Protein AF-A0A3P3D3P9-F1 (afdb_monomer_lite)

Secondary structure (DSSP, 8-state):
---PPPHHHHHHHHHHHHHHHHT-TT--HHHHHHHHHHHHHHHHHHHHHHHHHHT--HHHHHHHHHHHHHHHHHHHHHHHH-HHHHHHHHHHHT--

Radius of gyration: 14.78 Å; chains: 1; bounding box: 48×25×35 Å

Foldseek 3Di:
DDDDPDPLLVVLLVVLLVVVVVVCPPDDPVLSVVLSVQLQVQLVPCLVVQCVVVVHDSSVSSSVRSNVSSVVSVLVVCCVVPVPVSVVVVVVVPDD

Structure (mmCIF, N/CA/C/O backbone):
data_AF-A0A3P3D3P9-F1
#
_entry.id   AF-A0A3P3D3P9-F1
#
loop_
_atom_site.group_PDB
_atom_site.id
_atom_site.type_symbol
_atom_site.label_atom_id
_atom_site.label_alt_id
_atom_site.label_comp_id
_atom_site.label_asym_id
_atom_site.label_entity_id
_atom_site.label_seq_id
_atom_site.pdbx_PDB_ins_code
_atom_site.Cartn_x
_atom_site.Cartn_y
_atom_site.Cartn_z
_atom_site.occupancy
_atom_site.B_iso_or_equiv
_atom_site.auth_seq_id
_atom_site.auth_comp_id
_atom_site.auth_asym_id
_atom_site.auth_atom_id
_atom_site.pdbx_PDB_model_num
ATOM 1 N N . MET A 1 1 ? 23.325 -5.104 -8.209 1.00 38.25 1 MET A N 1
ATOM 2 C CA . MET A 1 1 ? 23.532 -3.652 -8.036 1.00 38.25 1 MET A CA 1
ATOM 3 C C . MET A 1 1 ? 22.157 -3.036 -7.937 1.00 38.25 1 MET A C 1
ATOM 5 O O . MET A 1 1 ? 21.305 -3.392 -8.733 1.00 38.25 1 MET A O 1
ATOM 9 N N . THR A 1 2 ? 21.907 -2.250 -6.896 1.00 46.53 2 THR A N 1
ATOM 10 C CA . THR A 1 2 ? 20.635 -1.563 -6.657 1.00 46.53 2 THR A CA 1
ATOM 11 C C . THR A 1 2 ? 20.387 -0.555 -7.773 1.00 46.53 2 THR A C 1
ATOM 13 O O . THR A 1 2 ? 20.836 0.586 -7.670 1.00 46.53 2 THR A O 1
ATOM 16 N N . ASP A 1 3 ? 19.701 -0.976 -8.834 1.00 56.00 3 ASP A N 1
ATOM 17 C CA . ASP A 1 3 ? 19.093 -0.029 -9.758 1.00 56.00 3 ASP A CA 1
ATOM 18 C C . ASP A 1 3 ? 18.020 0.720 -8.974 1.00 56.00 3 ASP A C 1
ATOM 20 O O . ASP A 1 3 ? 17.016 0.157 -8.528 1.00 56.00 3 ASP A O 1
ATOM 24 N N . PHE A 1 4 ? 18.286 2.000 -8.728 1.00 62.88 4 PHE A N 1
ATOM 25 C CA . PHE A 1 4 ? 17.283 2.918 -8.219 1.00 62.88 4 PHE A CA 1
ATOM 26 C C . PHE A 1 4 ? 16.061 2.812 -9.139 1.00 62.88 4 PHE A C 1
ATOM 28 O O . PHE A 1 4 ? 16.187 2.981 -10.353 1.00 62.88 4 PHE A O 1
ATOM 35 N N . LYS A 1 5 ? 14.888 2.489 -8.575 1.00 78.69 5 LYS A N 1
ATOM 36 C CA . LYS A 1 5 ? 13.639 2.397 -9.345 1.00 78.69 5 LYS A CA 1
ATOM 37 C C . LYS A 1 5 ? 13.454 3.673 -10.171 1.00 78.69 5 LYS A C 1
ATOM 39 O O . LYS A 1 5 ? 13.785 4.763 -9.698 1.00 78.69 5 LYS A O 1
ATOM 44 N N . SER A 1 6 ? 12.930 3.526 -11.388 1.00 83.69 6 SER A N 1
ATOM 45 C CA . SER A 1 6 ? 12.754 4.645 -12.316 1.00 83.69 6 SER A CA 1
ATOM 46 C C . SER A 1 6 ? 11.919 5.774 -11.704 1.00 83.69 6 SER A C 1
ATOM 48 O O . SER A 1 6 ? 11.119 5.562 -10.789 1.00 83.69 6 SER A O 1
ATOM 50 N N . LEU A 1 7 ? 12.074 6.991 -12.228 1.00 85.56 7 LEU A N 1
ATOM 51 C CA . LEU A 1 7 ? 11.274 8.135 -11.786 1.00 85.56 7 LEU A CA 1
ATOM 52 C C . LEU A 1 7 ? 9.765 7.845 -11.904 1.00 85.56 7 LEU A C 1
ATOM 54 O O . LEU A 1 7 ? 9.006 8.166 -10.993 1.00 85.56 7 LEU A O 1
ATOM 58 N N . ASP A 1 8 ? 9.351 7.153 -12.966 1.00 79.00 8 ASP A N 1
ATOM 59 C CA . ASP A 1 8 ? 7.954 6.772 -13.208 1.00 79.00 8 ASP A CA 1
ATOM 60 C C . ASP A 1 8 ? 7.390 5.850 -12.121 1.00 79.00 8 ASP A C 1
ATOM 62 O O . ASP A 1 8 ? 6.233 5.995 -11.724 1.00 79.00 8 ASP A O 1
ATOM 66 N N . PHE A 1 9 ? 8.207 4.931 -11.593 1.00 89.06 9 PHE A N 1
ATOM 67 C CA . PHE A 1 9 ? 7.824 4.093 -10.456 1.00 89.06 9 PHE A CA 1
ATOM 68 C C . PHE A 1 9 ? 7.488 4.963 -9.242 1.00 89.06 9 PHE A C 1
ATOM 70 O O . PHE A 1 9 ? 6.429 4.809 -8.634 1.00 89.06 9 PHE A O 1
ATOM 77 N N . TRP A 1 10 ? 8.364 5.911 -8.910 1.00 86.69 10 TRP A N 1
ATOM 78 C CA . TRP A 1 10 ? 8.172 6.776 -7.748 1.00 86.69 10 TRP A CA 1
ATOM 79 C C . TRP A 1 10 ? 7.001 7.738 -7.917 1.00 86.69 10 TRP A C 1
ATOM 81 O O . TRP A 1 10 ? 6.262 7.956 -6.958 1.00 86.69 10 TRP A O 1
ATOM 91 N N . ILE A 1 11 ? 6.784 8.259 -9.127 1.00 86.19 11 ILE A N 1
ATOM 92 C CA . ILE A 1 11 ? 5.602 9.067 -9.449 1.00 86.19 11 ILE A CA 1
ATOM 93 C C . ILE A 1 11 ? 4.329 8.245 -9.223 1.00 86.19 11 ILE A C 1
ATOM 95 O O . ILE A 1 11 ? 3.405 8.724 -8.568 1.00 86.19 11 ILE A O 1
ATOM 99 N N . ALA A 1 12 ? 4.285 6.999 -9.701 1.00 83.06 12 ALA A N 1
ATOM 100 C CA . ALA A 1 12 ? 3.119 6.135 -9.540 1.00 83.06 12 ALA A CA 1
ATOM 101 C C . ALA A 1 12 ? 2.816 5.836 -8.060 1.00 83.06 12 ALA A C 1
ATOM 103 O O . ALA A 1 12 ? 1.671 5.986 -7.624 1.00 83.06 12 ALA A O 1
ATOM 104 N N . VAL A 1 13 ? 3.842 5.496 -7.270 1.00 85.31 13 VAL A N 1
ATOM 105 C CA . VAL A 1 13 ? 3.722 5.307 -5.814 1.00 85.31 13 VAL A CA 1
ATOM 106 C C . VAL A 1 13 ? 3.218 6.593 -5.149 1.00 85.31 13 VAL A C 1
ATOM 108 O O . VAL A 1 13 ? 2.247 6.557 -4.398 1.00 85.31 13 V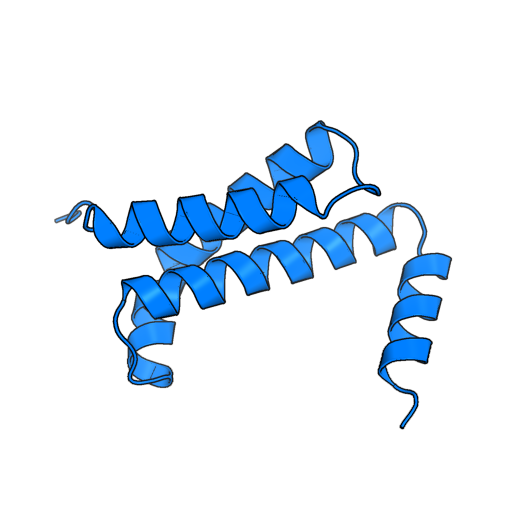AL A O 1
ATOM 111 N N . ALA A 1 14 ? 3.815 7.748 -5.452 1.00 85.19 14 ALA A N 1
ATOM 112 C CA . ALA A 1 14 ? 3.436 9.023 -4.844 1.00 85.19 14 ALA A CA 1
ATOM 113 C C . ALA A 1 14 ? 1.983 9.421 -5.158 1.00 85.19 14 ALA A C 1
ATOM 115 O O . ALA A 1 14 ? 1.238 9.801 -4.253 1.00 85.19 14 ALA A O 1
ATOM 116 N N . VAL A 1 15 ? 1.549 9.289 -6.416 1.00 85.25 15 VAL A N 1
ATOM 117 C CA . VAL A 1 15 ? 0.166 9.572 -6.834 1.00 85.25 15 VAL A CA 1
ATOM 118 C C . VAL A 1 15 ? -0.820 8.644 -6.121 1.00 85.25 15 VAL A C 1
ATOM 120 O O . VAL A 1 15 ? -1.830 9.115 -5.592 1.00 85.25 15 VAL A O 1
ATOM 123 N N . ALA A 1 16 ? -0.512 7.346 -6.044 1.00 81.88 16 ALA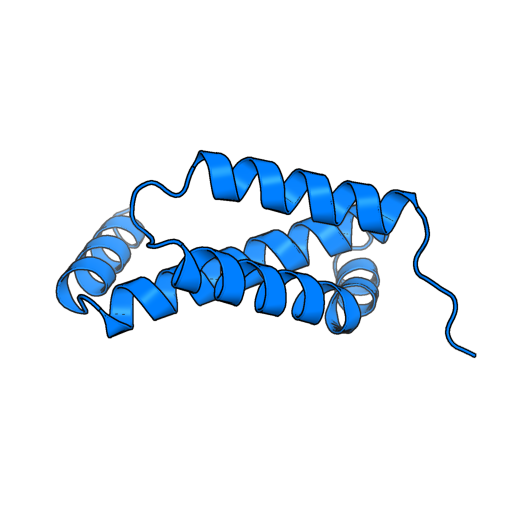 A N 1
ATOM 124 C CA . ALA A 1 16 ? -1.333 6.368 -5.334 1.00 81.88 16 ALA A CA 1
ATOM 125 C C . ALA A 1 16 ? -1.517 6.738 -3.851 1.00 81.88 16 ALA A C 1
ATOM 127 O O . ALA A 1 16 ? -2.639 6.729 -3.335 1.00 81.88 16 ALA A O 1
ATOM 128 N N . LEU A 1 17 ? -0.430 7.128 -3.180 1.00 84.56 17 LEU A N 1
ATOM 129 C CA . LEU A 1 17 ? -0.465 7.553 -1.782 1.00 84.56 17 LEU A CA 1
ATOM 130 C C . LEU A 1 17 ? -1.274 8.846 -1.587 1.00 84.56 17 LEU A C 1
ATOM 132 O O . LEU A 1 17 ? -2.094 8.917 -0.671 1.00 84.56 17 LEU A O 1
ATOM 136 N N . LEU A 1 18 ? -1.118 9.850 -2.459 1.00 83.00 18 LEU A N 1
ATOM 137 C CA . LEU A 1 18 ? -1.844 11.126 -2.360 1.00 83.00 18 LEU A CA 1
ATOM 138 C C . LEU A 1 18 ? -3.366 10.956 -2.456 1.00 83.00 18 LEU A C 1
ATOM 140 O O . LEU A 1 18 ? -4.106 11.525 -1.648 1.00 83.00 18 LEU A O 1
ATOM 144 N N . VAL A 1 19 ? -3.843 10.147 -3.408 1.00 78.75 19 VAL A N 1
ATOM 145 C CA . VAL A 1 19 ? -5.279 9.846 -3.562 1.00 78.75 19 VAL A CA 1
ATOM 146 C C . VAL A 1 19 ? -5.844 9.213 -2.284 1.00 78.75 19 VAL A C 1
ATOM 148 O O . VAL A 1 19 ? -6.968 9.515 -1.868 1.00 78.75 19 VAL A O 1
ATOM 151 N N . LYS A 1 20 ? -5.053 8.370 -1.613 1.00 74.62 20 LYS A N 1
ATOM 152 C CA . LYS A 1 20 ? -5.466 7.674 -0.391 1.00 74.62 20 LYS A CA 1
ATOM 153 C C . LYS A 1 20 ? -5.430 8.533 0.861 1.00 74.62 20 LYS A C 1
ATOM 155 O O . LYS A 1 20 ? -6.367 8.440 1.655 1.00 74.62 20 LYS A O 1
ATOM 160 N N . ILE A 1 21 ? -4.423 9.392 1.026 1.00 76.00 21 ILE A N 1
ATOM 161 C CA . ILE A 1 21 ? -4.369 10.350 2.142 1.00 76.00 21 ILE A CA 1
ATOM 162 C C . ILE A 1 21 ? -5.605 11.254 2.101 1.00 76.00 21 ILE A C 1
ATOM 164 O O . ILE A 1 21 ? -6.300 11.394 3.105 1.00 76.00 21 ILE A O 1
ATOM 168 N N . LYS A 1 22 ? -5.943 11.797 0.923 1.00 74.69 22 LYS A N 1
ATOM 169 C CA . LYS A 1 22 ? -7.105 12.685 0.749 1.00 74.69 22 LYS A C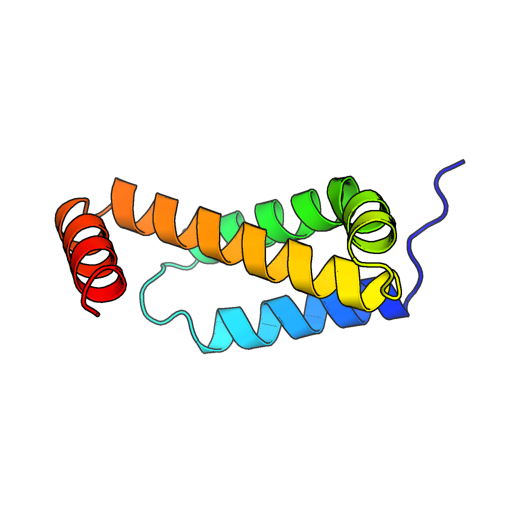A 1
ATOM 170 C C . LYS A 1 22 ? -8.443 12.014 1.085 1.00 74.69 22 LYS A C 1
ATOM 172 O O . LYS A 1 22 ? -9.404 12.697 1.424 1.00 74.69 22 LYS A O 1
ATOM 177 N N . THR A 1 23 ? -8.514 10.689 1.002 1.00 67.69 23 THR A N 1
ATOM 178 C CA . THR A 1 23 ? -9.726 9.901 1.272 1.00 67.69 23 THR A CA 1
ATOM 179 C C . THR A 1 23 ? -9.707 9.220 2.649 1.00 67.69 23 THR A C 1
ATOM 181 O O . THR A 1 23 ? -10.579 8.408 2.949 1.00 67.69 23 THR A O 1
ATOM 184 N N . SER A 1 24 ? -8.729 9.527 3.510 1.00 64.38 24 SER A N 1
ATOM 185 C CA . SER A 1 24 ? -8.560 8.904 4.829 1.00 64.38 24 SER A CA 1
ATOM 186 C C . SER A 1 24 ? -9.052 9.802 5.968 1.00 64.38 24 SER A C 1
ATOM 188 O O . SER A 1 24 ? -8.261 10.370 6.711 1.00 64.38 24 SER A O 1
ATOM 190 N N . SER A 1 25 ? -10.370 9.950 6.123 1.00 67.75 25 SER A N 1
ATOM 191 C CA . SER A 1 25 ? -10.958 10.770 7.200 1.00 67.75 25 SER A CA 1
ATOM 192 C C . SER A 1 25 ? -10.983 10.087 8.577 1.00 67.75 25 SER A C 1
ATOM 194 O O . SER A 1 25 ? -11.331 10.725 9.565 1.00 67.75 25 SER A O 1
ATOM 196 N N . GLN A 1 26 ? -10.638 8.797 8.651 1.00 67.69 26 GLN A N 1
ATOM 197 C CA . GLN A 1 26 ? -10.827 7.952 9.840 1.00 67.69 26 GLN A CA 1
ATOM 198 C C . GLN A 1 26 ? -9.526 7.599 10.582 1.00 67.69 26 GLN A C 1
ATOM 200 O O . GLN A 1 26 ? -9.585 6.932 11.611 1.00 67.69 26 GLN A O 1
ATOM 205 N N . LEU A 1 27 ? -8.358 8.015 10.078 1.00 73.38 27 LEU A N 1
ATOM 206 C CA . LEU A 1 27 ? -7.056 7.691 10.671 1.00 73.38 27 LEU A CA 1
ATOM 207 C C . LEU A 1 27 ? -6.363 8.939 11.229 1.00 73.38 27 LEU A C 1
ATOM 209 O O . LEU A 1 27 ? -6.350 9.992 10.596 1.00 73.38 27 LEU A O 1
ATOM 213 N N . GLY A 1 28 ? -5.731 8.799 12.394 1.00 80.50 28 GLY A N 1
ATOM 214 C CA . GLY A 1 28 ? -4.848 9.816 12.963 1.00 80.50 28 GLY A CA 1
ATOM 215 C C . GLY A 1 28 ? -3.510 9.919 12.218 1.00 80.50 28 GLY A C 1
ATOM 216 O O . GLY A 1 28 ? -3.108 9.009 11.493 1.00 80.50 28 GLY A O 1
ATOM 217 N N . ALA A 1 29 ? -2.772 11.012 12.437 1.00 81.75 29 ALA A N 1
ATOM 218 C CA . ALA A 1 29 ? -1.529 11.311 11.713 1.00 81.75 29 ALA A CA 1
ATOM 219 C C . ALA A 1 29 ? -0.489 10.170 11.757 1.00 81.75 29 ALA A C 1
ATOM 221 O O . ALA A 1 29 ? 0.101 9.828 10.735 1.00 81.75 29 ALA A O 1
ATOM 222 N N . TRP A 1 30 ? -0.310 9.525 12.913 1.00 82.06 30 TRP A N 1
ATOM 223 C CA . TRP A 1 30 ? 0.628 8.405 13.058 1.00 82.06 30 TRP A CA 1
ATOM 224 C C . TRP A 1 30 ? 0.223 7.167 12.260 1.00 82.06 30 TRP A C 1
ATOM 226 O O . TRP A 1 30 ? 1.064 6.528 11.639 1.00 82.06 30 TRP A O 1
ATOM 236 N N . GLN A 1 31 ? -1.071 6.863 12.221 1.00 81.44 31 GLN A N 1
ATOM 237 C CA . GLN A 1 31 ? -1.620 5.739 11.461 1.00 81.44 31 GLN A CA 1
ATOM 238 C C . GLN A 1 31 ? -1.460 5.961 9.954 1.00 81.44 31 GLN A C 1
ATOM 240 O O . GLN A 1 31 ? -1.143 5.026 9.215 1.00 81.44 31 GLN A O 1
ATOM 245 N N . VAL A 1 32 ? -1.608 7.211 9.506 1.00 81.12 32 VAL A N 1
ATOM 246 C CA . VAL A 1 32 ? -1.294 7.606 8.130 1.00 81.12 32 VAL A CA 1
ATOM 247 C C . VAL A 1 32 ? 0.193 7.383 7.844 1.00 81.12 32 VAL A C 1
ATOM 249 O O . VAL A 1 32 ? 0.527 6.704 6.886 1.00 81.12 32 VAL A O 1
ATOM 252 N N . ILE A 1 33 ? 1.107 7.842 8.699 1.00 84.69 33 ILE A N 1
ATOM 253 C CA . ILE A 1 33 ? 2.549 7.629 8.478 1.00 84.69 33 ILE A CA 1
ATOM 254 C C . ILE A 1 33 ? 2.895 6.131 8.395 1.00 84.69 33 ILE A C 1
ATOM 256 O O . ILE A 1 33 ? 3.596 5.714 7.473 1.00 84.69 33 ILE A O 1
ATOM 260 N N . THR A 1 34 ? 2.375 5.302 9.306 1.00 84.00 34 THR A N 1
ATOM 261 C CA . THR A 1 34 ? 2.629 3.852 9.289 1.00 84.00 34 THR A CA 1
ATOM 262 C C . THR A 1 34 ? 2.104 3.195 8.012 1.00 84.00 34 THR A C 1
ATOM 264 O O . THR A 1 34 ? 2.807 2.383 7.412 1.00 84.00 34 THR A O 1
ATOM 267 N N . THR A 1 35 ? 0.900 3.559 7.560 1.00 85.25 35 THR A N 1
ATOM 268 C CA . THR A 1 35 ? 0.329 3.027 6.310 1.00 85.25 35 THR A CA 1
ATOM 269 C C . THR A 1 35 ? 1.157 3.421 5.088 1.00 85.25 35 THR A C 1
ATOM 271 O O . THR A 1 35 ? 1.388 2.572 4.229 1.00 85.25 35 THR A O 1
ATOM 274 N N . LEU A 1 36 ? 1.685 4.651 5.036 1.00 85.56 36 LEU A N 1
ATOM 275 C CA . LEU A 1 36 ? 2.585 5.088 3.963 1.00 85.56 36 LEU A CA 1
ATOM 276 C C . LEU A 1 36 ? 3.881 4.267 3.928 1.00 85.56 36 LEU A C 1
ATOM 278 O O . LEU A 1 36 ? 4.271 3.793 2.863 1.00 85.56 36 LEU A O 1
ATOM 282 N N . LEU A 1 37 ? 4.529 4.058 5.080 1.00 88.12 37 LEU A N 1
ATOM 283 C CA . LEU A 1 37 ? 5.776 3.286 5.157 1.00 88.12 37 LEU A CA 1
ATOM 284 C C . LEU A 1 37 ? 5.579 1.836 4.704 1.00 88.12 37 LEU A C 1
ATOM 286 O O . LEU A 1 37 ? 6.370 1.326 3.910 1.00 88.12 37 LEU A O 1
ATOM 290 N N . VAL A 1 38 ? 4.504 1.189 5.162 1.00 89.62 38 VAL A N 1
ATOM 291 C CA . VAL A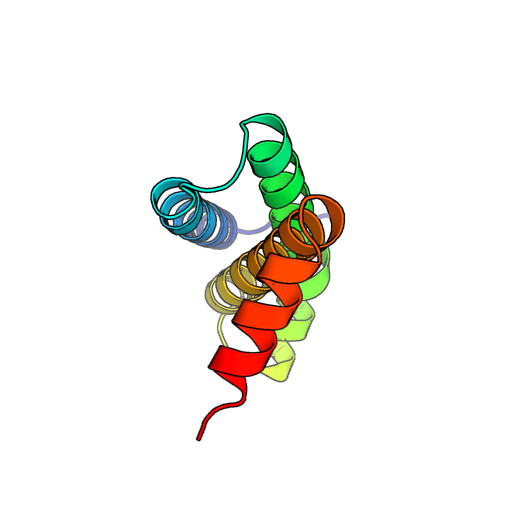 1 38 ? 4.164 -0.184 4.759 1.00 89.62 38 VAL A CA 1
ATOM 292 C C . VAL A 1 38 ? 3.869 -0.255 3.260 1.00 89.62 38 VAL A C 1
ATOM 294 O O . VAL A 1 38 ? 4.358 -1.157 2.585 1.00 89.62 38 VAL A O 1
ATOM 297 N N . ALA A 1 39 ? 3.126 0.708 2.714 1.00 88.56 39 ALA A N 1
ATOM 298 C CA . ALA A 1 39 ? 2.768 0.731 1.299 1.00 88.56 39 ALA A CA 1
ATOM 299 C C . ALA A 1 39 ? 3.975 0.965 0.373 1.00 88.56 39 ALA A C 1
ATOM 301 O O . ALA A 1 39 ? 4.076 0.330 -0.680 1.00 88.56 39 ALA A O 1
ATOM 302 N N . VAL A 1 40 ? 4.913 1.831 0.771 1.00 89.31 40 VAL A N 1
ATOM 303 C CA . VAL A 1 40 ? 6.181 2.028 0.051 1.00 89.31 40 VAL A CA 1
ATOM 304 C C . VAL A 1 40 ? 7.050 0.774 0.144 1.00 89.31 40 VAL A C 1
ATOM 306 O O . VAL A 1 40 ? 7.546 0.299 -0.877 1.00 89.31 40 VAL A O 1
ATOM 309 N N . GLY A 1 41 ? 7.195 0.195 1.340 1.00 88.81 41 GLY A N 1
ATOM 310 C CA . GLY A 1 41 ? 7.959 -1.037 1.543 1.00 88.81 41 GLY A CA 1
ATOM 311 C C . GLY A 1 41 ? 7.420 -2.207 0.717 1.00 88.81 41 GLY A C 1
ATOM 312 O O . GLY A 1 41 ? 8.188 -2.911 0.064 1.00 88.81 41 GLY A O 1
ATOM 313 N N . ALA A 1 42 ? 6.096 -2.368 0.664 1.00 91.25 42 ALA A N 1
ATOM 314 C CA . ALA A 1 42 ? 5.452 -3.392 -0.150 1.00 91.25 42 ALA A CA 1
ATOM 315 C C . ALA A 1 42 ? 5.735 -3.206 -1.646 1.00 91.25 42 ALA A C 1
ATOM 317 O O . ALA A 1 42 ? 6.040 -4.179 -2.331 1.00 91.25 42 ALA A O 1
ATOM 318 N N . ALA A 1 43 ? 5.691 -1.974 -2.162 1.00 90.62 43 ALA A N 1
ATOM 319 C CA . ALA A 1 43 ? 6.006 -1.712 -3.565 1.00 90.62 43 ALA A CA 1
ATOM 320 C C . ALA A 1 43 ? 7.475 -1.994 -3.903 1.00 90.62 43 ALA A C 1
ATOM 322 O O . ALA A 1 43 ? 7.760 -2.529 -4.973 1.00 90.62 43 ALA A O 1
ATOM 323 N N . LEU A 1 44 ? 8.405 -1.689 -2.993 1.00 90.31 44 LEU A N 1
ATOM 324 C CA . LEU A 1 44 ? 9.829 -1.971 -3.195 1.00 90.31 44 LEU A CA 1
ATOM 325 C C . LEU A 1 44 ? 10.120 -3.467 -3.350 1.00 90.31 44 LEU A C 1
ATOM 327 O O . LEU A 1 44 ? 10.985 -3.828 -4.145 1.00 90.31 44 LEU A O 1
ATOM 331 N N . VAL A 1 45 ? 9.393 -4.319 -2.625 1.00 93.56 45 VAL A N 1
ATOM 332 C CA . VAL A 1 45 ? 9.626 -5.772 -2.605 1.00 93.56 45 VAL A CA 1
ATOM 333 C C . VAL A 1 45 ? 8.731 -6.522 -3.598 1.00 93.56 45 VAL A C 1
ATOM 335 O O . VAL A 1 45 ? 9.154 -7.514 -4.179 1.00 93.56 45 VAL A O 1
ATOM 338 N N . GLY A 1 46 ? 7.493 -6.066 -3.804 1.00 91.19 46 GLY A N 1
ATOM 339 C CA . GLY A 1 46 ? 6.459 -6.829 -4.511 1.00 91.19 46 GLY A CA 1
ATOM 340 C C . GLY A 1 46 ? 6.133 -6.364 -5.930 1.00 91.19 46 GLY A C 1
ATOM 341 O O . GLY A 1 46 ? 5.485 -7.109 -6.661 1.00 91.19 46 GLY A O 1
ATOM 342 N N . ALA A 1 47 ? 6.544 -5.160 -6.347 1.00 93.38 47 ALA A N 1
ATOM 343 C CA . ALA A 1 47 ? 6.106 -4.603 -7.631 1.00 93.38 47 ALA A CA 1
ATOM 344 C C . ALA A 1 47 ? 6.653 -5.351 -8.856 1.00 93.38 47 ALA A C 1
ATOM 346 O O . ALA A 1 47 ? 5.956 -5.431 -9.860 1.00 93.38 47 ALA A O 1
ATOM 347 N N . GLU A 1 48 ? 7.868 -5.905 -8.791 1.00 93.38 48 GLU A N 1
ATOM 348 C CA . GLU A 1 48 ? 8.439 -6.688 -9.902 1.00 93.38 48 GLU A CA 1
ATOM 349 C C . GLU A 1 48 ? 7.678 -7.997 -10.105 1.00 93.38 48 GLU A C 1
ATOM 351 O O . GLU A 1 48 ? 7.221 -8.275 -11.210 1.00 93.38 48 GLU A O 1
ATOM 356 N N . TYR A 1 49 ? 7.443 -8.735 -9.018 1.00 94.62 49 TYR A N 1
ATOM 357 C CA . TYR A 1 49 ? 6.615 -9.938 -9.045 1.00 94.62 49 TYR A CA 1
ATOM 358 C C . TYR A 1 49 ? 5.197 -9.637 -9.550 1.00 94.62 49 TYR A C 1
ATOM 360 O O . TYR A 1 49 ? 4.671 -10.337 -10.409 1.00 94.62 49 TYR A O 1
ATOM 368 N N . ALA A 1 50 ? 4.579 -8.556 -9.067 1.00 93.81 50 ALA A N 1
ATOM 369 C CA . ALA A 1 50 ? 3.259 -8.140 -9.530 1.00 93.81 50 ALA A CA 1
ATOM 370 C C . ALA A 1 50 ? 3.254 -7.752 -11.020 1.00 93.81 50 ALA A C 1
ATOM 372 O O . ALA A 1 50 ? 2.292 -8.054 -11.720 1.00 93.81 50 ALA A O 1
ATOM 373 N N . ALA A 1 51 ? 4.311 -7.107 -11.518 1.00 96.75 51 ALA A N 1
ATOM 374 C CA . ALA A 1 51 ? 4.435 -6.761 -12.932 1.00 96.75 51 ALA A CA 1
ATOM 375 C C . ALA A 1 51 ? 4.477 -8.015 -13.812 1.00 96.75 51 ALA A C 1
ATOM 377 O O . ALA A 1 51 ? 3.778 -8.071 -14.822 1.00 96.75 51 ALA A O 1
ATOM 378 N N . GLU A 1 52 ? 5.236 -9.029 -13.392 1.00 96.62 52 GLU A N 1
ATOM 379 C CA . GLU A 1 52 ? 5.331 -10.317 -14.079 1.00 96.62 52 GLU A CA 1
ATOM 380 C C . GLU A 1 52 ? 3.994 -11.069 -14.066 1.00 96.62 52 GLU A C 1
ATOM 382 O O . GLU A 1 52 ? 3.493 -11.461 -15.117 1.00 96.62 52 GLU A O 1
ATOM 387 N N . VAL A 1 53 ? 3.372 -11.204 -12.892 1.00 96.81 53 VAL A N 1
ATOM 388 C CA . VAL A 1 53 ? 2.114 -11.948 -12.723 1.00 96.81 53 VAL A CA 1
ATOM 389 C C . VAL A 1 53 ? 0.952 -11.295 -13.466 1.00 96.81 53 VAL A C 1
ATOM 391 O O . VAL A 1 53 ? 0.127 -11.990 -14.058 1.00 96.81 53 VAL A O 1
ATOM 394 N N . PHE A 1 54 ? 0.857 -9.965 -13.428 1.00 93.62 54 PHE A N 1
ATOM 395 C CA . PHE A 1 54 ? -0.238 -9.243 -14.075 1.00 93.62 54 PHE A CA 1
ATOM 396 C C . PHE A 1 54 ? 0.047 -8.902 -15.542 1.00 93.62 54 PHE A C 1
ATOM 398 O O . PHE A 1 54 ? -0.868 -8.475 -16.242 1.00 93.62 54 PHE A O 1
ATOM 405 N N . GLY A 1 55 ? 1.286 -9.071 -16.018 1.00 95.38 55 GLY A N 1
ATOM 406 C CA . GLY A 1 55 ? 1.686 -8.693 -17.374 1.00 95.38 55 GLY A CA 1
ATOM 407 C C . GLY A 1 55 ? 1.566 -7.188 -17.638 1.00 95.38 55 GLY A C 1
ATOM 408 O O . GLY A 1 55 ? 1.227 -6.780 -18.748 1.00 95.38 55 GLY A O 1
ATOM 409 N N . VAL A 1 56 ? 1.796 -6.354 -16.617 1.00 94.75 56 VAL A N 1
ATOM 410 C CA . VAL A 1 56 ? 1.639 -4.890 -16.691 1.00 94.75 56 VAL A CA 1
ATOM 411 C C . VAL A 1 56 ? 2.970 -4.166 -16.483 1.00 94.75 56 VAL A C 1
ATOM 413 O O . VAL A 1 56 ? 3.883 -4.715 -15.865 1.00 94.75 56 VAL A O 1
ATOM 416 N N . PRO A 1 57 ? 3.101 -2.903 -16.935 1.00 95.06 57 PRO A N 1
ATOM 417 C CA . PRO A 1 57 ? 4.298 -2.113 -16.673 1.00 95.06 57 PRO A CA 1
ATOM 418 C C . PRO A 1 57 ? 4.595 -1.980 -15.174 1.00 95.06 57 PRO A C 1
ATOM 420 O O . PRO A 1 57 ? 3.680 -1.810 -14.364 1.00 95.06 57 PRO A O 1
ATOM 423 N N . LEU A 1 58 ? 5.881 -1.958 -14.809 1.00 92.44 58 LEU A N 1
ATOM 424 C CA . LEU A 1 58 ? 6.334 -1.904 -13.413 1.00 92.44 58 LEU A CA 1
ATOM 425 C C . LEU A 1 58 ? 5.715 -0.744 -12.615 1.00 92.44 58 LEU A C 1
ATOM 427 O O . LEU A 1 58 ? 5.370 -0.920 -11.452 1.00 92.44 58 LEU A O 1
ATOM 431 N N . ALA A 1 59 ? 5.530 0.427 -13.229 1.00 89.69 59 ALA A N 1
ATOM 432 C CA . ALA A 1 59 ? 4.890 1.570 -12.574 1.00 89.69 59 ALA A CA 1
ATOM 433 C C . ALA A 1 59 ? 3.411 1.300 -12.225 1.00 89.69 59 ALA A C 1
ATOM 435 O O . ALA A 1 59 ? 2.945 1.673 -11.149 1.00 89.69 59 ALA A O 1
ATOM 436 N N . VAL A 1 60 ? 2.683 0.595 -13.099 1.00 90.56 60 VAL A N 1
ATOM 437 C CA . VAL A 1 60 ? 1.290 0.188 -12.851 1.00 90.56 60 VAL A CA 1
ATOM 438 C C . VAL A 1 60 ? 1.243 -0.861 -11.743 1.00 90.56 60 VAL A C 1
ATOM 440 O O . VAL A 1 60 ? 0.459 -0.731 -10.804 1.00 90.56 60 VAL A O 1
ATOM 443 N N . ALA A 1 61 ? 2.124 -1.861 -11.803 1.00 93.50 61 ALA A N 1
ATOM 444 C CA . ALA A 1 61 ? 2.240 -2.879 -10.763 1.00 93.50 61 ALA A CA 1
ATOM 445 C C . ALA A 1 61 ? 2.575 -2.270 -9.393 1.00 93.50 61 ALA A C 1
ATOM 447 O O . ALA A 1 61 ? 1.961 -2.626 -8.388 1.00 93.50 61 ALA A O 1
ATOM 448 N N . ALA A 1 62 ? 3.490 -1.299 -9.353 1.00 91.12 62 ALA A N 1
ATOM 449 C CA . ALA A 1 62 ? 3.839 -0.566 -8.143 1.00 91.12 62 ALA A CA 1
ATOM 450 C C . ALA A 1 62 ? 2.627 0.150 -7.542 1.00 91.12 62 ALA A C 1
ATOM 452 O O . ALA A 1 62 ? 2.362 -0.007 -6.353 1.00 91.12 62 ALA A O 1
ATOM 453 N N . ALA A 1 63 ? 1.844 0.857 -8.364 1.00 90.06 63 ALA A N 1
ATOM 454 C CA . ALA A 1 63 ? 0.617 1.506 -7.913 1.00 90.06 63 ALA A CA 1
ATOM 455 C C . ALA A 1 63 ? -0.388 0.498 -7.328 1.00 90.06 63 ALA A C 1
ATOM 457 O O . ALA A 1 63 ? -0.930 0.733 -6.248 1.00 90.06 63 ALA A O 1
ATOM 458 N N . ILE A 1 64 ? -0.600 -0.645 -7.990 1.00 90.88 64 ILE A N 1
ATOM 459 C CA . ILE A 1 64 ? -1.494 -1.709 -7.503 1.00 90.88 64 ILE A CA 1
ATOM 460 C C . ILE A 1 64 ? -1.027 -2.227 -6.139 1.00 90.88 64 ILE A C 1
ATOM 462 O O . ILE A 1 64 ? -1.823 -2.301 -5.199 1.00 90.88 64 ILE A O 1
ATOM 466 N N . VAL A 1 65 ? 0.261 -2.553 -6.008 1.00 93.88 65 VAL A N 1
ATOM 467 C CA . VAL A 1 65 ? 0.827 -3.099 -4.767 1.00 93.88 65 VAL A CA 1
ATOM 468 C C . VAL A 1 65 ? 0.753 -2.075 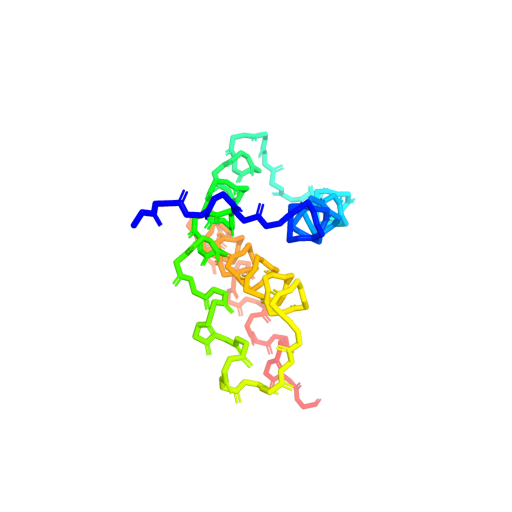-3.636 1.00 93.88 65 VAL A C 1
ATOM 470 O O . VAL A 1 65 ? 0.291 -2.412 -2.547 1.00 93.88 65 VAL A O 1
ATOM 473 N N . THR A 1 66 ? 1.129 -0.819 -3.894 1.00 92.31 66 THR A N 1
ATOM 474 C CA . THR A 1 66 ? 1.030 0.284 -2.926 1.00 92.31 66 THR A CA 1
ATOM 475 C C . THR A 1 66 ? -0.398 0.445 -2.413 1.00 92.31 66 THR A C 1
ATOM 477 O O . THR A 1 66 ? -0.614 0.463 -1.201 1.00 92.31 66 THR A O 1
ATOM 480 N N . LEU A 1 67 ? -1.385 0.530 -3.312 1.00 89.81 67 LEU A N 1
ATOM 481 C CA . LEU A 1 67 ? -2.792 0.711 -2.939 1.00 89.81 67 LEU A CA 1
ATOM 482 C C . LEU A 1 67 ? -3.342 -0.487 -2.160 1.00 89.81 67 LEU A C 1
ATOM 484 O O . LEU A 1 67 ? -4.139 -0.311 -1.238 1.00 89.81 67 LEU A O 1
ATOM 488 N N . THR A 1 68 ? -2.909 -1.696 -2.514 1.00 91.69 68 THR A N 1
ATOM 489 C CA . THR A 1 68 ? -3.327 -2.927 -1.837 1.00 91.69 68 THR A CA 1
ATOM 490 C C . THR A 1 68 ? -2.758 -2.995 -0.423 1.00 91.69 68 THR A C 1
ATOM 492 O O . THR A 1 68 ? -3.504 -3.196 0.533 1.00 91.69 68 THR A O 1
ATOM 495 N N . ALA A 1 69 ? -1.451 -2.776 -0.271 1.00 90.62 69 ALA A N 1
ATOM 496 C CA . ALA A 1 69 ? -0.782 -2.790 1.026 1.00 90.62 69 ALA A CA 1
ATOM 497 C C . ALA A 1 69 ? -1.315 -1.697 1.965 1.00 90.62 69 ALA A C 1
ATOM 499 O O . ALA A 1 69 ? -1.559 -1.962 3.142 1.00 90.62 69 ALA A O 1
ATOM 500 N N . GLU A 1 70 ? -1.563 -0.492 1.442 1.00 88.25 70 GLU A N 1
ATOM 501 C CA . GLU A 1 70 ? -2.222 0.583 2.189 1.00 88.25 70 GLU A CA 1
ATOM 502 C C . GLU A 1 70 ? -3.613 0.159 2.667 1.00 88.25 70 GLU A C 1
ATOM 504 O O . GLU A 1 70 ? -3.919 0.298 3.850 1.00 88.25 70 GLU A O 1
ATOM 509 N N . GLY A 1 71 ? -4.436 -0.404 1.775 1.00 85.81 71 GLY A N 1
ATOM 510 C CA . GLY A 1 71 ? -5.788 -0.850 2.105 1.00 85.81 71 GLY A CA 1
ATOM 511 C C . GLY A 1 71 ? -5.810 -1.929 3.189 1.00 85.81 71 GLY A C 1
ATOM 512 O O . GLY A 1 71 ? -6.591 -1.829 4.137 1.00 85.81 71 GLY A O 1
ATOM 513 N N . VAL A 1 72 ? -4.916 -2.919 3.094 1.00 88.50 72 VAL A N 1
ATOM 514 C CA . VAL A 1 72 ? -4.754 -3.968 4.114 1.00 88.50 72 VAL A CA 1
ATOM 515 C C . VAL A 1 72 ? -4.331 -3.359 5.448 1.00 88.50 72 VAL A C 1
ATOM 517 O O . VAL A 1 72 ? -4.944 -3.647 6.474 1.00 88.50 72 VAL A O 1
ATOM 520 N N . MET A 1 73 ? -3.332 -2.473 5.452 1.00 89.12 73 MET A N 1
ATOM 521 C CA . MET A 1 73 ? -2.853 -1.848 6.684 1.00 89.12 73 MET A CA 1
ATOM 522 C C . MET A 1 73 ? -3.921 -0.951 7.324 1.00 89.12 73 MET A C 1
ATOM 524 O O . MET A 1 73 ? -4.108 -0.989 8.538 1.00 89.12 73 MET A O 1
ATOM 528 N N . ARG A 1 74 ? -4.680 -0.190 6.529 1.00 84.06 74 ARG A N 1
ATOM 529 C CA . ARG A 1 74 ? -5.818 0.597 7.022 1.00 84.06 74 ARG A CA 1
ATOM 530 C C . ARG A 1 74 ? -6.870 -0.301 7.660 1.00 84.06 74 ARG A C 1
ATOM 532 O O . ARG A 1 74 ? -7.336 0.002 8.755 1.00 84.06 74 ARG A O 1
ATOM 539 N N . TRP A 1 75 ? -7.230 -1.400 7.000 1.00 83.94 75 TRP A N 1
ATOM 540 C CA . TRP A 1 75 ? -8.197 -2.349 7.542 1.00 83.94 75 TRP A CA 1
ATOM 541 C C . TRP A 1 75 ? -7.712 -2.955 8.864 1.00 83.94 75 TRP A C 1
ATOM 543 O O . TRP A 1 75 ? -8.478 -3.007 9.824 1.00 83.94 75 TRP A O 1
ATOM 553 N N . LEU A 1 76 ? -6.426 -3.315 8.956 1.00 86.56 76 LEU A N 1
ATOM 554 C CA . LEU A 1 76 ? -5.803 -3.788 10.195 1.00 86.56 76 LEU A CA 1
ATOM 555 C C . LEU A 1 76 ? -5.857 -2.738 11.310 1.00 86.56 76 LEU A C 1
ATOM 557 O O . LEU A 1 76 ? -6.234 -3.061 12.430 1.00 86.56 76 LEU A O 1
ATOM 561 N N . LEU A 1 77 ? -5.526 -1.478 11.019 1.00 85.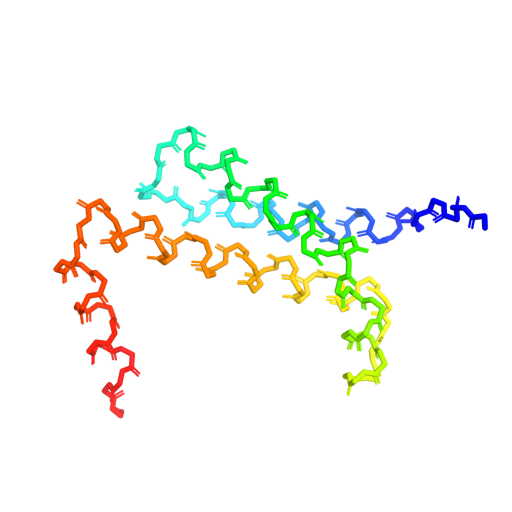25 77 LEU A N 1
ATOM 562 C CA . LEU A 1 77 ? -5.572 -0.402 12.015 1.00 85.25 77 LEU A CA 1
ATOM 563 C C . LEU A 1 77 ? -6.997 -0.132 12.506 1.00 85.25 77 LEU A C 1
ATOM 565 O O . LEU A 1 77 ? -7.199 0.067 13.702 1.00 85.25 77 LEU A O 1
ATOM 569 N N . ILE A 1 78 ? -7.987 -0.167 11.610 1.00 83.31 78 ILE A N 1
ATOM 570 C CA . ILE A 1 78 ? -9.401 -0.080 11.993 1.00 83.31 78 ILE A CA 1
ATOM 571 C C . ILE A 1 78 ? -9.768 -1.263 12.890 1.00 83.31 78 ILE A C 1
ATOM 573 O O . ILE A 1 78 ? -10.341 -1.053 13.951 1.00 83.31 78 ILE A O 1
ATOM 577 N N . ALA A 1 79 ? -9.400 -2.488 12.509 1.00 84.19 79 ALA A N 1
ATOM 578 C CA . ALA A 1 79 ? -9.709 -3.687 13.281 1.00 84.19 79 ALA A CA 1
ATOM 579 C C . ALA A 1 79 ? -9.072 -3.683 14.679 1.00 84.19 79 ALA A C 1
ATOM 581 O O . ALA A 1 79 ? -9.696 -4.154 15.625 1.00 84.19 79 ALA A O 1
ATOM 582 N N . VAL A 1 80 ? -7.859 -3.142 14.822 1.00 84.44 80 VAL A N 1
ATOM 583 C CA . VAL A 1 80 ? -7.169 -3.021 16.116 1.00 84.44 80 VAL A CA 1
ATOM 584 C C . VAL A 1 80 ? -7.805 -1.945 17.000 1.00 84.44 80 VAL A C 1
ATOM 586 O O . VAL A 1 80 ? -7.935 -2.158 18.203 1.00 84.44 80 VAL A O 1
ATOM 589 N N . ASN A 1 81 ? -8.218 -0.809 16.431 1.00 84.44 81 ASN A N 1
ATOM 590 C CA . ASN A 1 81 ? -8.815 0.285 17.205 1.00 84.44 81 ASN A CA 1
ATOM 591 C C . ASN A 1 81 ? -10.293 0.040 17.550 1.00 84.44 81 ASN A C 1
ATOM 593 O O . ASN A 1 81 ? -10.728 0.353 18.654 1.00 84.44 81 ASN A O 1
ATOM 597 N N . ASP A 1 82 ? -11.069 -0.482 16.598 1.00 84.00 82 ASP A N 1
ATOM 598 C CA . ASP A 1 82 ? -12.497 -0.779 16.726 1.00 84.00 82 ASP A CA 1
ATOM 599 C C . ASP A 1 82 ? -12.852 -2.050 15.920 1.00 84.00 82 ASP A C 1
ATOM 601 O O . ASP A 1 82 ? -13.282 -1.984 14.758 1.00 84.00 82 ASP A O 1
ATOM 605 N N . PRO A 1 83 ? -12.722 -3.237 16.541 1.00 83.94 83 PRO A N 1
ATOM 606 C CA . PRO A 1 83 ? -13.021 -4.516 15.898 1.00 83.94 83 PRO A CA 1
ATOM 607 C C . PRO A 1 83 ? -14.458 -4.603 15.370 1.00 83.94 83 PRO A C 1
ATOM 609 O O . PRO A 1 83 ? -14.731 -5.292 14.383 1.00 83.94 83 PRO A O 1
ATOM 612 N N . SER A 1 84 ? -15.397 -3.895 16.009 1.00 85.88 84 SER A N 1
ATOM 613 C CA . SER A 1 84 ? -16.809 -3.919 15.627 1.00 85.88 84 SER A CA 1
ATOM 614 C C . SER A 1 84 ? -17.039 -3.236 14.277 1.00 85.88 84 SER A C 1
ATOM 616 O O . SER A 1 84 ? -17.824 -3.722 13.455 1.00 85.88 84 SER A O 1
ATOM 618 N N . GLN A 1 85 ? -16.293 -2.162 14.004 1.00 82.25 85 GLN A N 1
ATOM 619 C CA . GLN A 1 85 ? -16.322 -1.449 12.733 1.00 82.25 85 GLN A CA 1
ATOM 620 C C . GLN A 1 85 ? -15.758 -2.307 11.596 1.00 82.25 85 GLN A C 1
ATOM 622 O O . GLN A 1 85 ? -16.369 -2.376 10.528 1.00 82.25 85 GLN A O 1
ATOM 627 N N . ALA A 1 86 ? -14.654 -3.021 11.835 1.00 80.69 86 ALA A N 1
ATOM 628 C CA . ALA A 1 86 ? -14.081 -3.942 10.853 1.00 80.69 86 ALA A CA 1
ATOM 629 C C . ALA A 1 86 ? -15.044 -5.091 10.508 1.00 80.69 86 ALA A C 1
ATOM 631 O O . ALA A 1 86 ? -15.234 -5.413 9.333 1.00 80.69 86 ALA A O 1
ATOM 632 N N . ILE A 1 87 ? -15.720 -5.664 11.511 1.00 84.06 87 ILE A N 1
ATOM 633 C CA . ILE A 1 87 ? -16.741 -6.703 11.302 1.00 84.06 87 ILE A CA 1
ATOM 634 C C . ILE A 1 87 ? -17.938 -6.152 10.517 1.00 84.06 87 ILE A C 1
ATOM 636 O O . ILE A 1 87 ? -18.480 -6.854 9.661 1.00 84.06 87 ILE A O 1
ATOM 640 N N . ARG A 1 88 ? -18.367 -4.911 10.781 1.00 85.31 88 ARG A N 1
ATOM 641 C CA . ARG A 1 88 ? -19.455 -4.269 10.028 1.00 85.31 88 ARG A CA 1
ATOM 642 C C . ARG A 1 88 ? -19.080 -4.075 8.558 1.00 85.31 88 ARG A C 1
ATOM 644 O O . ARG A 1 88 ? -19.836 -4.520 7.701 1.00 85.31 88 ARG A O 1
ATOM 651 N N . LEU A 1 89 ? -17.898 -3.521 8.282 1.00 78.44 89 LEU A N 1
ATOM 652 C CA . LEU A 1 89 ? -17.361 -3.367 6.923 1.00 78.44 89 LEU A CA 1
ATOM 653 C C . LEU A 1 89 ? -17.267 -4.712 6.190 1.00 78.44 89 LEU A C 1
ATOM 655 O O . LEU A 1 89 ? -17.680 -4.825 5.040 1.00 78.44 89 LEU A O 1
ATOM 659 N N . TRP A 1 90 ? -16.787 -5.757 6.869 1.00 82.62 90 TRP A N 1
ATOM 660 C CA . TRP A 1 90 ? -16.728 -7.108 6.308 1.00 82.62 90 TRP A CA 1
ATOM 661 C C . TRP A 1 90 ? -18.113 -7.661 5.955 1.00 82.62 90 TRP A C 1
ATOM 663 O O . TRP A 1 90 ? -18.308 -8.243 4.888 1.00 82.62 90 TRP A O 1
ATOM 673 N N . LYS A 1 91 ? -19.094 -7.479 6.847 1.00 86.56 91 LYS A N 1
ATOM 674 C CA . LYS A 1 91 ? -20.479 -7.904 6.607 1.00 86.56 91 LYS A CA 1
ATOM 675 C C . LYS A 1 91 ? -21.113 -7.146 5.445 1.00 86.56 91 LYS A C 1
ATOM 677 O O . LYS A 1 91 ? -21.842 -7.762 4.680 1.00 86.56 91 LYS A O 1
ATOM 682 N N . GLU A 1 92 ? -20.857 -5.847 5.324 1.00 84.62 92 GLU A N 1
ATOM 683 C CA . GLU A 1 92 ? -21.335 -5.024 4.208 1.00 84.62 92 GLU A CA 1
ATOM 684 C C . GLU A 1 92 ? -20.716 -5.459 2.882 1.00 84.62 92 GLU A C 1
ATOM 686 O O . GLU A 1 92 ? -21.446 -5.646 1.918 1.00 84.62 92 GLU A O 1
ATOM 691 N N . TRP A 1 93 ? -19.408 -5.719 2.852 1.00 79.62 93 TRP A N 1
ATOM 692 C CA . TRP A 1 93 ? -18.717 -6.197 1.653 1.00 79.62 93 TRP A CA 1
ATOM 693 C C . TRP A 1 93 ? -19.199 -7.574 1.177 1.00 79.62 93 TRP A C 1
ATOM 695 O O . TRP A 1 93 ? -19.203 -7.859 -0.015 1.00 79.62 93 TRP A O 1
ATOM 705 N N . ARG A 1 94 ? -19.629 -8.433 2.108 1.00 85.12 94 ARG A N 1
ATOM 706 C CA . ARG A 1 94 ? -20.196 -9.755 1.808 1.00 85.12 94 ARG A CA 1
ATOM 707 C C . ARG A 1 94 ? -21.666 -9.738 1.383 1.00 85.12 94 ARG A C 1
ATOM 709 O O . ARG A 1 94 ? -22.182 -10.810 1.056 1.00 85.12 94 ARG A O 1
ATOM 716 N N . LYS A 1 95 ? -22.364 -8.601 1.456 1.00 78.25 95 LYS A N 1
ATOM 717 C CA . LYS A 1 95 ? -23.740 -8.533 0.953 1.00 78.25 95 LYS A CA 1
ATOM 718 C C . LYS A 1 95 ? -23.700 -8.612 -0.581 1.00 78.25 95 LYS A C 1
ATOM 720 O O . LYS A 1 95 ? -22.909 -7.877 -1.168 1.00 78.25 95 LYS A O 1
ATOM 725 N N . PRO A 1 96 ? -24.479 -9.520 -1.195 1.00 59.91 96 PRO A N 1
ATOM 726 C CA . PRO A 1 96 ? -24.575 -9.621 -2.647 1.00 59.91 96 PRO A CA 1
ATOM 727 C C . PRO A 1 96 ? -25.191 -8.363 -3.265 1.00 59.91 96 PRO A C 1
ATOM 729 O O . PRO A 1 96 ? -26.006 -7.702 -2.575 1.00 59.91 96 PRO A O 1
#

pLDDT: mean 83.99, std 10.0, range [38.25, 96.81]

Organism: NCBI:txid2488730

Sequence (96 aa):
MTDFKSLDFWIAVAVALLVKIKTSSQLGAWQVITTLLVAVGAALVGAEYAAEVFGVPLAVAAAIVTLTAEGVMRWLLIAVNDPSQAIRLWKEWRKP